Protein AF-A0A973JUW8-F1 (afdb_monomer_lite)

Secondary structure (DSSP, 8-state):
--SBS-SSS-S-BSSSS--S--SSS-----S-BHIIIIIHHHHHHHHSTT--EEEEEEPPPHHHHHT--TTSEEEETTEEEEEEEEE---TT--SPEEEEEEE--S-------------------SS----PPPTTSS-SS----S--------------

Foldseek 3Di:
DAQFPDPAAGPEGADLAWDPDDPDDHPDDDRHYPCNPPPVQVCCLCPPPPKDKDKDWAFDAPVCVVPDDQVDWDDDPNWIKGWDDWPDDDNVDRGTTITMIMTGPDDPPPPDDPDDDPPCPDPPPPDDPDPDDPPPPPPPDDDPDDDDDDPPPPPPPDDD

pLDDT: mean 78.87, std 15.03, range [45.5, 95.81]

Radius of gyration: 36.61 Å; chains: 1; bounding box: 53×114×50 Å

Sequence (160 aa):
MHHFDNYQNPTFDLNWGLPIQLAYQNNVVTTDNLYRRYHERFIKEITGKDSKLVELYVKFNSNDIANLDFSKSIMWNGVLFRLNEVRDFDNNLTTSTQIEIVRIIEANNIEGEISYHNDVDGWVTNGDDGILSPDGIGQDSGVIWGGIDETLTNNELIHG

Structure (mmCIF, N/CA/C/O backbone):
data_AF-A0A973JUW8-F1
#
_entry.id   AF-A0A973JUW8-F1
#
loop_
_atom_site.group_PDB
_atom_site.id
_atom_site.type_symbol
_atom_site.label_atom_id
_atom_site.label_alt_id
_atom_site.label_comp_id
_atom_site.label_asym_id
_atom_site.label_entity_id
_atom_site.label_seq_id
_atom_site.pdbx_PDB_ins_code
_atom_site.Cartn_x
_atom_site.Cartn_y
_atom_site.Cartn_z
_atom_site.occupancy
_atom_site.B_iso_or_equiv
_atom_site.auth_seq_id
_atom_site.auth_comp_id
_atom_site.auth_asym_id
_atom_site.auth_atom_id
_atom_site.pdbx_PDB_model_num
ATOM 1 N N . MET A 1 1 ? 22.010 16.776 -14.704 1.00 61.25 1 MET A N 1
ATOM 2 C CA . MET A 1 1 ? 20.880 16.189 -13.954 1.00 61.25 1 MET A CA 1
ATOM 3 C C . MET A 1 1 ? 20.201 15.223 -14.905 1.00 61.25 1 MET A C 1
ATOM 5 O O . MET A 1 1 ? 19.830 15.650 -15.990 1.00 61.25 1 MET A O 1
ATOM 9 N N . HIS A 1 2 ? 20.173 13.940 -14.564 1.00 78.75 2 HIS A N 1
ATOM 10 C CA . HIS A 1 2 ? 19.600 12.863 -15.373 1.00 78.75 2 HIS A CA 1
ATOM 11 C C . HIS A 1 2 ? 18.419 12.262 -14.588 1.00 78.75 2 HIS A C 1
ATOM 13 O O . HIS A 1 2 ? 18.436 12.331 -13.363 1.00 78.75 2 HIS A O 1
ATOM 19 N N . HIS A 1 3 ? 17.384 11.752 -15.260 1.00 87.88 3 HIS A N 1
ATOM 20 C CA . HIS A 1 3 ? 16.183 11.214 -14.596 1.00 87.88 3 HIS A CA 1
ATOM 21 C C . HIS A 1 3 ? 16.343 9.747 -14.159 1.00 87.88 3 HIS A C 1
ATOM 23 O O . HIS A 1 3 ? 15.758 9.340 -13.159 1.00 87.88 3 HIS A O 1
ATOM 29 N N . PHE A 1 4 ? 17.162 8.973 -14.883 1.00 90.88 4 PHE A N 1
ATOM 30 C CA . PHE A 1 4 ? 17.637 7.666 -14.424 1.00 90.88 4 PHE A CA 1
ATOM 31 C C . PHE A 1 4 ? 18.673 7.790 -13.306 1.00 90.88 4 PHE A C 1
ATOM 33 O O . PHE A 1 4 ? 19.483 8.721 -13.302 1.00 90.88 4 PHE A O 1
ATOM 40 N N . ASP A 1 5 ? 18.697 6.781 -1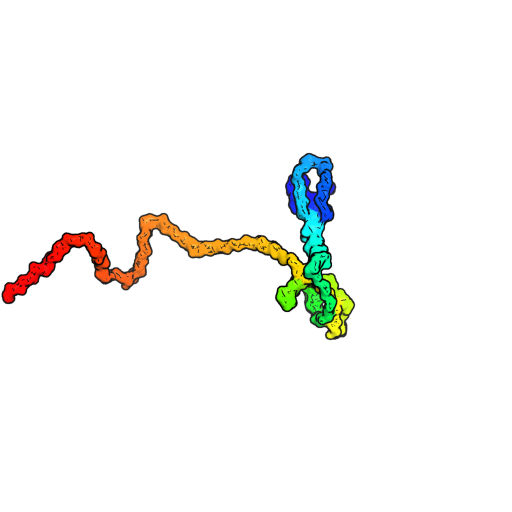2.441 1.00 90.88 5 ASP A N 1
ATOM 41 C CA . ASP A 1 5 ? 19.719 6.559 -11.414 1.00 90.88 5 ASP A CA 1
ATOM 42 C C . ASP A 1 5 ? 21.116 6.260 -11.994 1.00 90.88 5 ASP A C 1
ATOM 44 O O . ASP A 1 5 ? 22.128 6.687 -11.439 1.00 90.88 5 ASP A O 1
ATOM 48 N N . ASN A 1 6 ? 21.181 5.577 -13.140 1.00 89.06 6 ASN A N 1
ATOM 49 C CA . ASN A 1 6 ? 22.409 5.302 -13.880 1.00 89.06 6 ASN A CA 1
ATOM 50 C C . ASN A 1 6 ? 22.178 5.483 -15.387 1.00 89.06 6 ASN A C 1
ATOM 52 O O . ASN A 1 6 ? 21.248 4.922 -15.960 1.00 89.06 6 ASN A O 1
ATOM 56 N N . TYR A 1 7 ? 23.038 6.258 -16.054 1.00 84.44 7 TYR A N 1
ATOM 57 C CA . TYR A 1 7 ? 22.849 6.581 -17.470 1.00 84.44 7 TYR A CA 1
ATOM 58 C C . TYR A 1 7 ? 23.129 5.404 -18.421 1.00 84.44 7 TYR A C 1
ATOM 60 O O . TYR A 1 7 ? 22.539 5.380 -19.498 1.00 84.44 7 TYR A O 1
ATOM 68 N N . GLN A 1 8 ? 23.997 4.448 -18.058 1.00 88.06 8 GLN A N 1
ATOM 69 C CA . GLN A 1 8 ? 24.355 3.281 -18.887 1.00 88.06 8 GLN A CA 1
ATOM 70 C C . GLN A 1 8 ? 23.506 2.056 -18.560 1.00 88.06 8 GLN A C 1
ATOM 72 O O . GLN A 1 8 ? 23.093 1.342 -19.469 1.00 88.06 8 GLN A O 1
ATOM 77 N N . ASN A 1 9 ? 23.246 1.819 -17.274 1.00 90.50 9 ASN A N 1
ATOM 78 C CA . ASN A 1 9 ? 22.497 0.659 -16.805 1.00 90.50 9 ASN A CA 1
ATOM 79 C C . ASN A 1 9 ? 21.442 1.077 -15.768 1.00 90.50 9 ASN A C 1
ATOM 81 O O . ASN A 1 9 ? 21.667 0.893 -14.570 1.00 90.50 9 ASN A O 1
ATOM 85 N N . PRO A 1 10 ? 20.343 1.712 -16.208 1.00 90.62 10 PRO A N 1
ATOM 86 C CA . PRO A 1 10 ? 19.339 2.256 -15.303 1.00 90.62 10 PRO A CA 1
ATOM 87 C C . PRO A 1 10 ? 18.609 1.142 -14.548 1.00 90.62 10 PRO A C 1
ATOM 89 O O . PRO A 1 10 ? 18.162 0.172 -15.158 1.00 90.62 10 PRO A O 1
ATOM 92 N N . THR A 1 11 ? 18.434 1.304 -13.235 1.00 93.56 11 THR A N 1
ATOM 93 C CA . THR A 1 11 ? 17.575 0.428 -12.416 1.00 93.56 11 THR A CA 1
ATOM 94 C C . THR A 1 11 ? 16.291 1.127 -11.987 1.00 93.56 11 THR A C 1
ATOM 96 O O . THR A 1 11 ? 15.289 0.465 -11.723 1.00 93.56 11 THR A O 1
ATOM 99 N N . PHE A 1 12 ? 16.275 2.462 -11.992 1.00 93.19 12 PHE A N 1
ATOM 100 C CA . PHE A 1 12 ? 15.110 3.270 -11.654 1.00 93.19 12 PHE A CA 1
ATOM 101 C C . PHE A 1 12 ? 15.004 4.523 -12.529 1.00 93.19 12 PHE A C 1
ATOM 103 O O . PHE A 1 12 ? 16.003 5.184 -12.816 1.00 93.19 12 PHE A O 1
ATOM 110 N N . ASP A 1 13 ? 13.774 4.866 -12.910 1.00 92.50 13 ASP A N 1
ATOM 111 C CA . ASP A 1 13 ? 13.431 6.103 -13.609 1.00 92.50 13 ASP A CA 1
ATOM 112 C C . ASP A 1 13 ? 12.481 6.988 -12.784 1.00 92.50 13 ASP A C 1
ATOM 114 O O . ASP A 1 13 ? 11.432 6.542 -12.319 1.00 92.50 13 ASP A O 1
ATOM 118 N N . LEU A 1 14 ? 12.805 8.277 -12.662 1.00 92.38 14 LEU A N 1
ATOM 119 C CA . LEU A 1 14 ? 11.917 9.269 -12.059 1.00 92.38 14 LEU A CA 1
ATOM 120 C C . LEU A 1 14 ? 10.732 9.676 -12.962 1.00 92.38 14 LEU A C 1
ATOM 122 O O . LEU A 1 14 ? 9.829 10.374 -12.512 1.00 92.38 14 LEU A O 1
ATOM 126 N N . ASN A 1 15 ? 10.693 9.285 -14.233 1.00 91.62 15 ASN A N 1
ATOM 127 C CA . ASN A 1 15 ? 9.556 9.590 -15.100 1.00 91.62 15 ASN A CA 1
ATOM 128 C C . ASN A 1 15 ? 8.329 8.721 -14.781 1.00 91.62 15 ASN A C 1
ATOM 130 O O . ASN A 1 15 ? 8.413 7.654 -14.180 1.00 91.62 15 ASN A O 1
ATOM 134 N N . TRP A 1 16 ? 7.155 9.169 -15.231 1.00 93.44 16 TRP A N 1
ATOM 135 C CA . TRP A 1 16 ? 5.895 8.425 -15.083 1.00 93.44 16 TRP A CA 1
ATOM 136 C C . TRP A 1 16 ? 5.705 7.310 -16.119 1.00 93.44 16 TRP A C 1
ATOM 138 O O . TRP A 1 16 ? 4.851 6.443 -15.965 1.00 93.44 16 TRP A O 1
ATOM 148 N N . GLY A 1 17 ? 6.479 7.341 -17.197 1.00 89.88 17 GLY A N 1
ATOM 149 C CA . GLY A 1 17 ? 6.368 6.418 -18.315 1.00 89.88 17 GLY A CA 1
ATOM 150 C C . GLY A 1 17 ? 7.725 6.181 -18.952 1.00 89.88 17 GLY A C 1
ATOM 151 O O . GLY A 1 17 ? 8.720 6.792 -18.567 1.00 89.88 17 GLY A O 1
ATOM 152 N N . LEU A 1 18 ? 7.756 5.281 -19.930 1.00 89.50 18 LEU A N 1
ATOM 153 C CA . LEU A 1 18 ? 8.973 5.009 -20.684 1.00 89.50 18 LEU A CA 1
ATOM 154 C C . LEU A 1 18 ? 9.324 6.193 -21.601 1.00 89.50 18 LEU A C 1
ATOM 156 O O . LEU A 1 18 ? 8.424 6.764 -22.227 1.00 89.50 18 LEU A O 1
ATOM 160 N N . PRO A 1 19 ? 10.613 6.551 -21.727 1.00 85.38 19 PRO A N 1
ATOM 161 C CA . PRO A 1 19 ? 11.038 7.573 -22.669 1.00 85.38 19 PRO A CA 1
ATOM 162 C C . PRO A 1 19 ? 10.862 7.090 -24.114 1.00 85.38 19 PRO A C 1
ATOM 164 O O . PRO A 1 19 ? 11.158 5.945 -24.447 1.00 85.38 19 PRO A O 1
ATOM 167 N N . ILE A 1 20 ? 10.412 7.993 -24.989 1.00 85.81 20 ILE A N 1
ATOM 168 C CA . ILE A 1 20 ? 10.239 7.714 -26.426 1.00 85.81 20 ILE A CA 1
ATOM 169 C C . ILE A 1 20 ? 11.593 7.752 -27.155 1.00 85.81 20 ILE A C 1
ATOM 171 O O . ILE A 1 20 ? 11.815 7.003 -28.103 1.00 85.81 20 ILE A O 1
ATOM 175 N N . GLN A 1 21 ? 12.505 8.624 -26.715 1.00 84.19 21 GLN A N 1
ATOM 176 C CA . GLN A 1 21 ? 13.841 8.784 -27.284 1.00 84.19 21 GLN A CA 1
ATOM 177 C C . GLN A 1 21 ? 14.840 9.181 -26.193 1.00 84.19 21 GLN A C 1
ATOM 179 O O . GLN A 1 21 ? 14.506 9.946 -25.288 1.00 84.19 21 GLN A O 1
ATOM 184 N N . LEU A 1 22 ? 16.080 8.701 -26.315 1.00 83.12 22 LEU A N 1
ATOM 185 C CA . LEU A 1 22 ? 17.212 9.117 -25.488 1.00 83.12 22 LEU A CA 1
ATOM 186 C C . LEU A 1 22 ? 18.088 10.119 -26.249 1.00 83.12 22 LEU A C 1
ATOM 188 O O . LEU A 1 22 ? 18.360 9.950 -27.436 1.00 83.12 22 LEU A O 1
ATOM 192 N N . ALA A 1 23 ? 18.556 11.157 -25.555 1.00 84.12 23 ALA A N 1
ATOM 193 C CA . ALA A 1 23 ? 19.425 12.192 -26.125 1.00 84.12 23 ALA A CA 1
ATOM 194 C C . ALA A 1 23 ? 20.913 11.780 -26.204 1.00 84.12 23 ALA A C 1
ATOM 196 O O . ALA A 1 23 ? 21.765 12.595 -26.552 1.00 84.12 23 ALA A O 1
ATOM 197 N N . TYR A 1 24 ? 21.241 10.537 -25.849 1.00 83.06 24 TYR A N 1
ATOM 198 C CA . TYR A 1 24 ? 22.602 10.010 -25.776 1.00 83.06 24 TYR A CA 1
ATOM 199 C C . TYR A 1 24 ? 22.645 8.550 -26.243 1.00 83.06 24 TYR A C 1
ATOM 201 O O . TYR A 1 24 ? 21.614 7.885 -26.334 1.00 83.06 24 TYR A O 1
ATOM 209 N N . GLN A 1 25 ? 23.844 8.051 -26.558 1.00 79.75 25 GLN A N 1
ATOM 210 C CA . GLN A 1 25 ? 24.041 6.681 -27.039 1.00 79.75 25 GLN A CA 1
ATOM 211 C C . GLN A 1 25 ? 23.900 5.673 -25.892 1.00 79.75 25 GLN A C 1
ATOM 213 O O . GLN A 1 25 ? 24.871 5.336 -25.218 1.00 79.75 25 GLN A O 1
ATOM 218 N N . ASN A 1 26 ? 22.679 5.194 -25.676 1.00 77.75 26 ASN A N 1
ATOM 219 C CA . ASN A 1 26 ? 22.381 4.008 -24.885 1.00 77.75 26 ASN A CA 1
ATOM 220 C C . ASN A 1 26 ? 21.137 3.321 -25.464 1.00 77.75 26 ASN A C 1
ATOM 222 O O . ASN A 1 26 ? 20.229 3.989 -25.952 1.00 77.75 26 ASN A O 1
ATOM 226 N N . ASN A 1 27 ? 21.105 1.992 -25.401 1.00 79.44 27 ASN A N 1
ATOM 227 C CA . ASN A 1 27 ? 19.994 1.166 -25.872 1.00 79.44 27 ASN A CA 1
ATOM 228 C C . ASN A 1 27 ? 19.234 0.493 -24.715 1.00 79.44 27 ASN A C 1
ATOM 230 O O . ASN A 1 27 ? 18.311 -0.278 -24.964 1.00 79.44 27 ASN A O 1
ATOM 234 N N . VAL A 1 28 ? 19.628 0.749 -23.463 1.00 84.62 28 VAL A N 1
ATOM 235 C CA . VAL A 1 28 ? 19.031 0.149 -22.266 1.00 84.62 28 VAL A CA 1
ATOM 236 C C . VAL A 1 28 ? 18.220 1.196 -21.506 1.00 84.62 28 VAL A C 1
ATOM 238 O O . VAL A 1 28 ? 18.732 2.257 -21.151 1.00 84.62 28 VAL A O 1
ATOM 241 N N . VAL A 1 29 ? 16.954 0.875 -21.239 1.00 87.25 29 VAL A N 1
ATOM 242 C CA . VAL A 1 29 ? 16.037 1.654 -20.394 1.00 87.25 29 VAL A CA 1
ATOM 243 C C . VAL A 1 29 ? 15.377 0.728 -19.380 1.00 87.25 29 VAL A C 1
ATOM 245 O O . VAL A 1 29 ? 15.139 -0.444 -19.672 1.00 87.25 29 VAL A O 1
ATOM 248 N N . THR A 1 30 ? 15.065 1.247 -18.195 1.00 89.75 30 THR A N 1
ATOM 249 C CA . THR A 1 30 ? 14.312 0.499 -17.183 1.00 89.75 30 THR A CA 1
ATOM 250 C C . THR A 1 30 ? 12.813 0.699 -17.373 1.00 89.75 30 THR A C 1
ATOM 252 O O . THR A 1 30 ? 12.352 1.796 -17.685 1.00 89.75 30 THR A O 1
ATOM 255 N N . THR A 1 31 ? 12.032 -0.361 -17.164 1.00 91.75 31 THR A N 1
ATOM 256 C CA . THR A 1 31 ? 10.571 -0.263 -17.030 1.00 91.75 31 THR A CA 1
ATOM 257 C C . THR A 1 31 ? 10.138 0.120 -15.622 1.00 91.75 31 THR A C 1
ATOM 259 O O . THR A 1 31 ? 8.962 0.409 -15.411 1.00 91.75 31 THR A O 1
ATOM 262 N N . ASP A 1 32 ? 11.059 0.067 -14.662 1.00 94.19 32 ASP A N 1
ATOM 263 C CA . ASP A 1 32 ? 10.800 0.408 -13.274 1.00 94.19 32 ASP A CA 1
ATOM 264 C C . ASP A 1 32 ? 10.917 1.921 -13.075 1.00 94.19 32 ASP A C 1
ATOM 266 O O . ASP A 1 32 ? 12.003 2.494 -12.970 1.00 94.19 32 ASP A O 1
ATOM 270 N N . ASN A 1 33 ? 9.760 2.567 -13.109 1.00 93.19 33 ASN A N 1
ATOM 271 C CA . ASN A 1 33 ? 9.606 4.010 -13.090 1.00 93.19 33 ASN A CA 1
ATOM 272 C C . ASN A 1 33 ? 8.668 4.436 -11.946 1.00 93.19 33 ASN A C 1
ATOM 274 O O . ASN A 1 33 ? 8.144 3.579 -11.227 1.00 93.19 33 ASN A O 1
ATOM 278 N N . LEU A 1 34 ? 8.419 5.739 -11.763 1.00 93.81 34 LEU A N 1
ATOM 279 C CA . LEU A 1 34 ? 7.547 6.213 -10.675 1.00 93.81 34 LEU A CA 1
ATOM 280 C C . LEU A 1 34 ? 6.161 5.558 -10.693 1.00 93.81 34 LEU A C 1
ATOM 282 O O . LEU A 1 34 ? 5.648 5.185 -9.636 1.00 93.81 34 LEU A O 1
ATOM 286 N N . TYR A 1 35 ? 5.561 5.405 -11.878 1.00 93.94 35 TYR A N 1
ATOM 287 C CA . TYR A 1 35 ? 4.257 4.764 -12.003 1.00 93.94 35 TYR A CA 1
ATOM 288 C C . TYR A 1 35 ? 4.326 3.311 -11.555 1.00 93.94 35 TYR A C 1
ATOM 290 O O . TYR A 1 35 ? 3.625 2.932 -10.622 1.00 93.94 35 TYR A O 1
ATOM 298 N N . ARG A 1 36 ? 5.199 2.516 -12.176 1.00 91.31 36 ARG A N 1
ATOM 299 C CA . ARG A 1 36 ? 5.304 1.077 -11.928 1.00 91.31 36 ARG A CA 1
ATOM 300 C C . ARG A 1 36 ? 5.644 0.769 -10.468 1.00 91.31 36 ARG A C 1
ATOM 302 O O . ARG A 1 36 ? 5.030 -0.108 -9.869 1.00 91.31 36 ARG A O 1
ATOM 309 N N . ARG A 1 37 ? 6.577 1.520 -9.875 1.00 91.12 37 ARG A N 1
ATOM 310 C CA . ARG A 1 37 ? 7.071 1.258 -8.517 1.00 91.12 37 ARG A CA 1
ATOM 311 C C . ARG A 1 37 ? 6.087 1.658 -7.422 1.00 91.12 37 ARG A C 1
ATOM 313 O O . ARG A 1 37 ? 5.954 0.935 -6.438 1.00 91.12 37 ARG A O 1
ATOM 320 N N . TYR A 1 38 ? 5.420 2.805 -7.566 1.00 90.81 38 TYR A N 1
ATOM 321 C CA . TYR A 1 38 ? 4.676 3.414 -6.456 1.00 90.81 38 TYR A CA 1
ATOM 322 C C . TYR A 1 38 ? 3.176 3.583 -6.708 1.00 90.81 38 TYR A C 1
ATOM 324 O O . TYR A 1 38 ? 2.404 3.573 -5.751 1.00 90.81 38 TYR A O 1
ATOM 332 N N . HIS A 1 39 ? 2.735 3.724 -7.960 1.00 90.62 39 HIS A N 1
ATOM 333 C CA . HIS A 1 39 ? 1.351 4.113 -8.264 1.00 90.62 39 HIS A CA 1
ATOM 334 C C . HIS A 1 39 ? 0.531 3.037 -8.976 1.00 90.62 39 HIS A C 1
ATOM 336 O O . HIS A 1 39 ? -0.689 3.018 -8.820 1.00 90.62 39 HIS A O 1
ATOM 342 N N . GLU A 1 40 ? 1.163 2.138 -9.731 1.00 90.81 40 GLU A N 1
ATOM 343 C CA . GLU A 1 40 ? 0.489 1.130 -10.551 1.00 90.81 40 GLU A CA 1
ATOM 344 C C . GLU A 1 40 ? -0.466 0.298 -9.702 1.00 90.81 40 GLU A C 1
ATOM 346 O O . GLU A 1 40 ? -1.649 0.194 -10.023 1.00 90.81 40 GLU A O 1
ATOM 351 N N . ARG A 1 41 ? 0.031 -0.233 -8.581 1.00 87.44 41 ARG A N 1
ATOM 352 C CA . ARG A 1 41 ? -0.773 -1.060 -7.686 1.00 87.44 41 ARG A CA 1
ATOM 353 C C . ARG A 1 41 ? -1.989 -0.312 -7.163 1.00 87.44 41 ARG A C 1
ATOM 355 O O . ARG A 1 41 ? -3.098 -0.810 -7.294 1.00 87.44 41 ARG A O 1
ATOM 362 N N . PHE A 1 42 ? -1.785 0.875 -6.598 1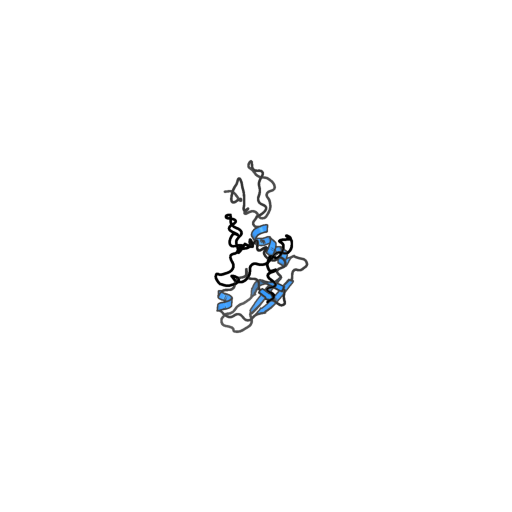.00 88.25 42 PHE A N 1
ATOM 363 C CA . PHE A 1 42 ? -2.877 1.666 -6.038 1.00 88.25 42 PHE A CA 1
ATOM 364 C C . PHE A 1 42 ? -3.937 1.992 -7.097 1.00 88.25 42 PHE A C 1
ATOM 366 O O . PHE A 1 42 ? -5.127 1.805 -6.862 1.00 88.25 42 PHE A O 1
ATOM 373 N N . ILE A 1 43 ? -3.514 2.397 -8.299 1.00 90.19 43 ILE A N 1
ATOM 374 C CA . ILE A 1 43 ? -4.429 2.703 -9.405 1.00 90.19 43 ILE A CA 1
ATOM 375 C C . ILE A 1 43 ? -5.206 1.459 -9.836 1.00 90.19 43 ILE A C 1
ATOM 377 O O . ILE A 1 43 ? -6.418 1.534 -10.034 1.00 90.19 43 ILE A O 1
ATOM 381 N N . LYS A 1 44 ? -4.552 0.303 -9.958 1.00 88.38 44 LYS A N 1
ATOM 382 C CA . LYS A 1 44 ? -5.239 -0.952 -10.279 1.00 88.38 44 LYS A CA 1
ATOM 383 C C . LYS A 1 44 ? -6.210 -1.369 -9.170 1.00 88.38 44 LYS A C 1
ATOM 385 O O . LYS A 1 44 ? -7.309 -1.817 -9.475 1.00 88.38 44 LYS A O 1
ATOM 390 N N . GLU A 1 45 ? -5.847 -1.184 -7.903 1.00 88.69 45 GLU A N 1
ATOM 391 C CA . GLU A 1 45 ? -6.702 -1.486 -6.748 1.00 88.69 45 GLU A CA 1
ATOM 392 C C . GLU A 1 45 ? -7.988 -0.649 -6.725 1.00 88.69 45 GLU A C 1
ATOM 394 O O . GLU A 1 45 ? -9.017 -1.173 -6.313 1.00 88.69 45 GLU A O 1
ATOM 399 N N . ILE A 1 46 ? -7.972 0.601 -7.208 1.00 89.12 46 ILE A N 1
ATOM 400 C CA . ILE A 1 46 ? -9.180 1.446 -7.301 1.00 89.12 46 ILE A CA 1
ATOM 401 C C . ILE A 1 46 ? -9.947 1.268 -8.625 1.00 89.12 46 ILE A C 1
ATOM 403 O O . ILE A 1 46 ? -11.177 1.286 -8.628 1.00 89.12 46 ILE A O 1
ATOM 407 N N . THR A 1 47 ? -9.252 1.065 -9.752 1.00 90.44 47 THR A N 1
ATOM 408 C CA . THR A 1 47 ? -9.860 1.023 -11.104 1.00 90.44 47 THR A CA 1
ATOM 409 C C . THR A 1 47 ? -10.159 -0.379 -11.634 1.00 90.44 47 THR A C 1
ATOM 411 O O . THR A 1 47 ? -10.858 -0.518 -12.638 1.00 90.44 47 THR A O 1
ATOM 414 N N . GLY A 1 48 ? -9.622 -1.421 -11.001 1.00 86.62 48 GLY A N 1
ATOM 415 C CA . GLY A 1 48 ? -9.785 -2.801 -11.441 1.00 86.62 48 GLY A CA 1
ATOM 416 C C . GLY A 1 48 ? -11.249 -3.240 -11.434 1.00 86.62 48 GLY A C 1
ATOM 417 O O . GLY A 1 48 ? -12.044 -2.785 -10.625 1.00 86.62 48 GLY A O 1
ATOM 418 N N . LYS A 1 49 ? -11.620 -4.181 -12.308 1.00 87.06 49 LYS A N 1
ATOM 419 C CA . LYS A 1 49 ? -12.999 -4.705 -12.371 1.00 87.06 49 LYS A CA 1
ATOM 420 C C . LYS A 1 49 ? -13.476 -5.290 -11.034 1.00 87.06 49 LYS A C 1
ATOM 422 O O . LYS A 1 49 ? -14.653 -5.194 -10.704 1.00 87.06 49 LYS A O 1
ATOM 427 N N . ASP A 1 50 ? -12.549 -5.887 -10.290 1.00 85.00 50 ASP A N 1
ATOM 428 C CA . ASP A 1 50 ? -12.800 -6.498 -8.986 1.00 85.00 50 ASP A CA 1
ATOM 429 C C . ASP A 1 50 ? -12.433 -5.568 -7.814 1.00 85.00 50 ASP A C 1
ATOM 431 O O . ASP A 1 50 ? -12.343 -6.032 -6.667 1.00 85.00 50 ASP A O 1
ATOM 435 N N . SER A 1 51 ? -12.207 -4.273 -8.090 1.00 88.19 51 SER A N 1
ATOM 436 C CA . SER A 1 51 ? -11.964 -3.268 -7.059 1.00 88.19 51 SER A CA 1
ATOM 437 C C . SER A 1 51 ? -13.191 -3.106 -6.171 1.00 88.19 51 SER A C 1
ATOM 439 O O . SER A 1 51 ? -14.343 -3.229 -6.595 1.00 88.19 51 SER A O 1
ATOM 441 N N . LYS A 1 52 ? -12.941 -2.854 -4.887 1.00 91.38 52 LYS A N 1
ATOM 442 C CA . LYS A 1 52 ? -13.998 -2.541 -3.931 1.00 91.38 52 LYS A CA 1
ATOM 443 C C . LYS A 1 52 ? -13.505 -1.486 -2.963 1.00 91.38 52 LYS A C 1
ATOM 445 O O . LYS A 1 52 ? -12.492 -1.692 -2.298 1.00 91.38 52 LYS A O 1
ATOM 450 N N . LEU A 1 53 ? -14.261 -0.403 -2.879 1.00 93.50 53 LEU A N 1
ATOM 451 C CA . LEU A 1 53 ? -14.101 0.662 -1.903 1.00 93.50 53 LEU A CA 1
ATOM 452 C C . LEU A 1 53 ? -15.195 0.494 -0.849 1.00 93.50 53 LEU A C 1
ATOM 454 O O . LEU A 1 53 ? -16.360 0.263 -1.187 1.00 93.50 53 LEU A O 1
ATOM 458 N N . VAL A 1 54 ? -14.809 0.513 0.421 1.00 93.81 54 VAL A N 1
ATOM 459 C CA . VAL A 1 54 ? -15.725 0.317 1.546 1.00 93.81 54 VAL A CA 1
ATOM 460 C C . VAL A 1 54 ? -15.525 1.446 2.541 1.00 93.81 54 VAL A C 1
ATOM 462 O O . VAL A 1 54 ? -14.437 1.609 3.086 1.00 93.81 54 VAL A O 1
ATOM 465 N N . GLU A 1 55 ? -16.599 2.180 2.807 1.00 95.81 55 GLU A N 1
ATOM 466 C CA . GLU A 1 55 ? -16.667 3.122 3.919 1.00 95.81 55 GLU A CA 1
ATOM 467 C C . GLU A 1 55 ? -17.265 2.419 5.139 1.00 95.81 55 GLU A C 1
ATOM 469 O O . GLU A 1 55 ? -18.300 1.751 5.043 1.00 95.81 55 GLU A O 1
ATOM 474 N N . LEU A 1 56 ? -16.617 2.549 6.295 1.00 93.44 56 LEU A N 1
ATOM 475 C CA . LEU A 1 56 ? -17.107 1.974 7.545 1.00 93.44 56 LEU A CA 1
ATOM 476 C C . LEU A 1 56 ? -16.613 2.763 8.757 1.00 93.44 56 LEU A C 1
ATOM 478 O O . LEU A 1 56 ? -15.677 3.551 8.6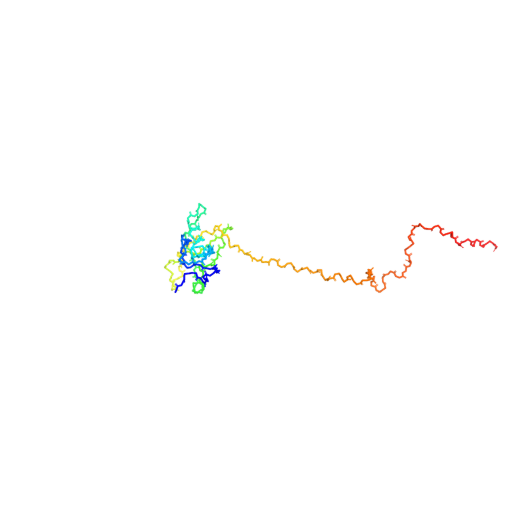68 1.00 93.44 56 LEU A O 1
ATOM 482 N N . TYR A 1 57 ? -17.246 2.543 9.904 1.00 94.50 57 TYR A N 1
ATOM 483 C CA . TYR A 1 57 ? -16.879 3.195 11.157 1.00 94.50 57 TYR A CA 1
ATOM 484 C C . TYR A 1 57 ? -16.066 2.243 12.037 1.00 94.50 57 TYR A C 1
ATOM 486 O O . TYR A 1 57 ? -16.520 1.141 12.347 1.00 94.50 57 TYR A O 1
ATOM 494 N N . VAL A 1 58 ? -14.876 2.675 12.459 1.00 91.44 58 VAL A N 1
ATOM 495 C CA . VAL A 1 58 ? -13.975 1.923 13.347 1.00 91.44 58 VAL A CA 1
ATOM 496 C C . VAL A 1 58 ? -13.708 2.727 14.605 1.00 91.44 58 VAL A C 1
ATOM 498 O O . VAL A 1 58 ? -13.615 3.950 14.577 1.00 91.44 58 VAL A O 1
ATOM 501 N N . LYS A 1 59 ? -13.578 2.039 15.737 1.00 90.75 59 LYS A N 1
ATOM 502 C CA . LYS A 1 59 ? -13.114 2.659 16.973 1.00 90.75 59 LYS A CA 1
ATOM 503 C C . LYS A 1 59 ? -11.591 2.573 17.036 1.00 90.75 59 LYS A C 1
ATOM 505 O O . LYS A 1 59 ? -11.059 1.468 17.096 1.00 90.75 59 LYS A O 1
ATOM 510 N N . PHE A 1 60 ? -10.918 3.719 17.050 1.00 87.56 60 PHE A N 1
ATOM 511 C CA . PHE A 1 60 ? -9.478 3.799 17.277 1.00 87.56 60 PHE A CA 1
ATOM 512 C C . PHE A 1 60 ? -9.167 4.253 18.697 1.00 87.56 60 PHE A C 1
ATOM 514 O O . PHE A 1 60 ? -9.882 5.081 19.263 1.00 87.56 60 PHE A O 1
ATOM 521 N N . ASN A 1 61 ? -8.058 3.764 19.242 1.00 86.75 61 ASN A N 1
ATOM 522 C CA . ASN A 1 61 ? -7.432 4.359 20.413 1.00 86.75 61 ASN A CA 1
ATOM 523 C C . ASN A 1 61 ? -6.323 5.328 19.968 1.00 86.75 61 ASN A C 1
ATOM 525 O O . ASN A 1 61 ? -5.799 5.224 18.857 1.00 86.75 61 ASN A O 1
ATOM 529 N N . SER A 1 62 ? -5.889 6.232 20.851 1.00 87.00 62 SER A N 1
ATOM 530 C CA . SER A 1 62 ? -4.834 7.213 20.539 1.00 87.00 62 SER A CA 1
ATOM 531 C C . SER A 1 62 ? -3.538 6.558 20.047 1.00 87.00 62 SER A C 1
ATOM 533 O O . SER A 1 62 ? -2.874 7.078 19.155 1.00 87.00 62 SER A O 1
ATOM 535 N N . ASN A 1 63 ? -3.187 5.397 20.610 1.00 91.12 63 ASN A N 1
ATOM 536 C CA . ASN A 1 63 ? -2.000 4.644 20.211 1.00 91.12 63 ASN A CA 1
ATOM 537 C C . ASN A 1 63 ? -2.143 4.001 18.820 1.00 91.12 63 ASN A C 1
ATOM 539 O O . ASN A 1 63 ? -1.153 3.878 18.103 1.00 91.12 63 ASN A O 1
ATOM 543 N N . ASP A 1 64 ? -3.358 3.610 18.427 1.00 89.12 64 ASP A N 1
ATOM 544 C CA . ASP A 1 64 ? -3.605 2.986 17.123 1.00 89.12 64 ASP A CA 1
ATOM 545 C C . ASP A 1 64 ? -3.424 4.014 16.002 1.00 89.12 64 ASP A C 1
ATOM 547 O O . ASP A 1 64 ? -2.765 3.729 15.006 1.00 89.12 64 ASP A O 1
ATOM 551 N N . ILE A 1 65 ? -3.933 5.237 16.202 1.00 90.06 65 ILE A N 1
ATOM 552 C CA . ILE A 1 65 ? -3.730 6.353 15.268 1.00 90.06 65 ILE A CA 1
ATOM 553 C C . ILE A 1 65 ? -2.276 6.822 15.237 1.00 90.06 65 ILE A C 1
ATOM 555 O O . ILE A 1 65 ? -1.748 7.089 14.161 1.00 90.06 65 ILE A O 1
ATOM 559 N N . ALA A 1 66 ? -1.604 6.892 16.389 1.00 91.00 66 ALA A N 1
ATOM 560 C CA . ALA A 1 66 ? -0.200 7.302 16.440 1.00 91.00 66 ALA A CA 1
ATOM 561 C C . ALA A 1 66 ? 0.727 6.355 15.655 1.00 91.00 66 ALA A C 1
ATOM 563 O O . ALA A 1 66 ? 1.740 6.797 15.121 1.00 91.00 66 ALA A O 1
ATOM 564 N N . ASN A 1 67 ? 0.370 5.070 15.568 1.00 92.94 67 ASN A N 1
ATOM 565 C CA . ASN A 1 67 ? 1.121 4.049 14.833 1.00 92.94 67 ASN A CA 1
ATOM 566 C C . ASN A 1 67 ? 0.441 3.638 13.515 1.00 92.94 67 ASN A C 1
ATOM 568 O O . ASN A 1 67 ? 0.724 2.557 12.984 1.00 92.94 67 ASN A O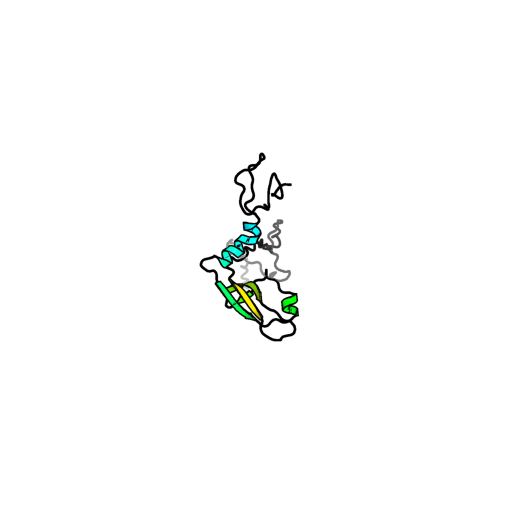 1
ATOM 572 N N . LEU A 1 68 ? -0.478 4.466 13.009 1.00 91.50 68 LEU A N 1
ATOM 573 C CA . LEU A 1 68 ? -1.241 4.166 11.808 1.00 91.50 68 LEU A CA 1
ATOM 574 C C . LEU A 1 68 ? -0.320 4.131 10.590 1.00 91.50 68 LEU A C 1
ATOM 576 O O . LEU A 1 68 ? 0.406 5.081 10.305 1.00 91.50 68 LEU A O 1
ATOM 580 N N . ASP A 1 69 ? -0.385 3.031 9.850 1.00 91.50 69 ASP A N 1
ATOM 581 C CA . ASP A 1 69 ? 0.429 2.809 8.665 1.00 91.50 69 ASP A CA 1
ATOM 582 C C . ASP A 1 69 ? -0.471 2.368 7.513 1.00 91.50 69 ASP A C 1
ATOM 584 O O . ASP A 1 69 ? -1.030 1.270 7.518 1.00 91.50 69 ASP A O 1
ATOM 588 N N . PHE A 1 70 ? -0.597 3.246 6.520 1.00 90.75 70 PHE A N 1
ATOM 589 C CA . PHE A 1 70 ? -1.425 3.034 5.337 1.00 90.75 70 PHE A CA 1
ATOM 590 C C . PHE A 1 70 ? -0.848 1.956 4.415 1.00 90.75 70 PHE A C 1
ATOM 592 O O . PHE A 1 70 ? -1.565 1.444 3.564 1.00 90.75 70 PHE A O 1
ATOM 599 N N . SER A 1 71 ? 0.425 1.575 4.567 1.00 86.31 71 SER A N 1
ATOM 600 C CA . SER A 1 71 ? 1.022 0.496 3.776 1.00 86.31 71 SER A CA 1
ATOM 601 C C . SER A 1 71 ? 0.585 -0.896 4.247 1.00 86.31 71 SER A C 1
ATOM 603 O O . SER A 1 71 ? 0.593 -1.846 3.456 1.00 86.31 71 SER A O 1
ATOM 605 N N . LYS A 1 72 ? 0.161 -1.026 5.513 1.00 88.81 72 LYS A N 1
ATOM 606 C CA . LYS A 1 72 ? -0.238 -2.308 6.100 1.00 88.81 72 LYS A CA 1
ATOM 607 C C . LYS A 1 72 ? -1.585 -2.769 5.556 1.00 88.81 72 LYS A C 1
ATOM 609 O O . LYS A 1 72 ? -2.550 -2.013 5.467 1.00 88.81 72 LYS A O 1
ATOM 614 N N . SER A 1 73 ? -1.653 -4.054 5.222 1.00 90.31 73 SER A N 1
ATOM 615 C CA . SER A 1 73 ? -2.886 -4.701 4.789 1.00 90.31 73 SER A CA 1
ATOM 616 C C . SER A 1 73 ? -3.673 -5.261 5.971 1.00 90.31 73 SER A C 1
ATOM 618 O O . SER A 1 73 ? -3.100 -5.869 6.874 1.00 90.31 73 SER A O 1
ATOM 620 N N . ILE A 1 74 ? -4.993 -5.135 5.915 1.00 90.19 74 ILE A N 1
ATOM 621 C CA . ILE A 1 74 ? -5.945 -5.645 6.897 1.00 90.19 74 ILE A CA 1
ATOM 622 C C . ILE A 1 74 ? -6.698 -6.811 6.257 1.00 90.19 74 ILE A C 1
ATOM 624 O O . ILE A 1 74 ? -7.292 -6.664 5.190 1.00 90.19 74 ILE A O 1
ATOM 628 N N . MET A 1 75 ? -6.680 -7.976 6.902 1.00 91.31 75 MET A N 1
ATOM 629 C CA . MET A 1 75 ? -7.468 -9.130 6.469 1.00 91.31 75 MET A CA 1
ATOM 630 C C . MET A 1 75 ? -8.861 -9.063 7.091 1.00 91.31 75 MET A C 1
ATOM 632 O O . MET A 1 75 ? -8.996 -9.049 8.313 1.00 91.31 75 MET A O 1
ATOM 636 N N . TRP A 1 76 ? -9.899 -9.083 6.259 1.00 87.25 76 TRP A N 1
ATOM 637 C CA . TRP A 1 76 ? -11.285 -9.125 6.710 1.00 87.25 76 TRP A CA 1
ATOM 638 C C . TRP A 1 76 ? -12.096 -10.105 5.859 1.00 87.25 76 TRP A C 1
ATOM 640 O O . TRP A 1 76 ? -12.193 -9.957 4.643 1.00 87.25 76 TRP A O 1
ATOM 650 N N . ASN A 1 77 ? -12.662 -11.135 6.499 1.00 87.56 77 ASN A N 1
ATOM 651 C CA . ASN A 1 77 ? -13.462 -12.188 5.855 1.00 87.56 77 ASN A CA 1
ATOM 652 C C . ASN A 1 77 ? -12.767 -12.867 4.654 1.00 87.56 77 ASN A C 1
ATOM 654 O O . ASN A 1 77 ? -13.399 -13.146 3.637 1.00 87.56 77 ASN A O 1
ATOM 658 N N . GLY A 1 78 ? -11.458 -13.117 4.759 1.00 88.69 78 GLY A N 1
ATOM 659 C CA . GLY A 1 78 ? -10.669 -13.756 3.697 1.00 88.69 78 GLY A CA 1
ATOM 660 C C . GLY A 1 78 ? -10.299 -12.834 2.531 1.00 88.69 78 GLY A C 1
ATOM 661 O O . GLY A 1 78 ? -9.756 -13.303 1.534 1.00 88.69 78 GLY A O 1
ATOM 662 N N . VAL A 1 79 ? -10.571 -11.532 2.643 1.00 89.94 79 VAL A N 1
ATOM 663 C CA . VAL A 1 79 ? -10.186 -10.520 1.657 1.00 89.94 79 VAL A CA 1
ATOM 664 C C . VAL A 1 79 ? -9.218 -9.529 2.299 1.00 89.94 79 VAL A C 1
ATOM 666 O O . VAL A 1 79 ? -9.424 -9.081 3.427 1.00 89.94 79 VAL A O 1
ATOM 669 N N . LEU A 1 80 ? -8.156 -9.185 1.572 1.00 92.69 80 LEU A N 1
ATOM 670 C CA . LEU A 1 80 ? -7.189 -8.176 1.988 1.00 92.69 80 LEU A CA 1
ATOM 671 C C . LEU A 1 80 ? -7.647 -6.779 1.570 1.00 92.69 80 LEU A C 1
ATOM 673 O O . LEU A 1 80 ? -8.041 -6.552 0.425 1.00 92.69 80 LEU A O 1
ATOM 677 N N . PHE A 1 81 ? -7.534 -5.837 2.496 1.00 92.38 81 PHE A N 1
ATOM 678 C CA . PHE A 1 81 ? -7.829 -4.425 2.301 1.00 92.38 81 PHE A CA 1
ATOM 679 C C . PHE A 1 81 ? -6.637 -3.567 2.713 1.00 92.38 81 PHE A C 1
ATOM 681 O O . PHE A 1 81 ? -5.829 -3.972 3.546 1.00 92.38 81 PHE A O 1
ATOM 688 N N . ARG A 1 82 ? -6.540 -2.366 2.152 1.00 92.25 82 ARG A N 1
ATOM 689 C CA . ARG A 1 82 ? -5.621 -1.313 2.576 1.00 92.25 82 ARG A CA 1
ATOM 690 C C . ARG A 1 82 ? -6.424 -0.096 3.007 1.00 92.25 82 ARG A C 1
ATOM 692 O O . ARG A 1 82 ? -7.475 0.186 2.432 1.00 92.25 82 ARG A O 1
ATOM 699 N N . LEU A 1 83 ? -5.930 0.613 4.011 1.00 93.50 83 LEU A N 1
ATOM 700 C CA . LEU A 1 83 ? -6.504 1.886 4.419 1.00 93.50 83 LEU A CA 1
ATOM 701 C C . LEU A 1 83 ? -6.242 2.948 3.345 1.00 93.50 83 LEU A C 1
ATOM 703 O O . LEU A 1 83 ? -5.111 3.075 2.880 1.00 93.50 83 LEU A O 1
ATOM 707 N N . ASN A 1 84 ? -7.279 3.689 2.965 1.00 93.12 84 ASN A N 1
ATOM 708 C CA . ASN A 1 84 ? -7.180 4.803 2.023 1.00 93.12 84 ASN A CA 1
ATOM 709 C C . ASN A 1 84 ? -7.321 6.147 2.737 1.00 93.12 84 ASN A C 1
ATOM 711 O O . ASN A 1 84 ? -6.529 7.057 2.514 1.00 93.12 84 ASN A O 1
ATOM 715 N N . GLU A 1 85 ? -8.292 6.252 3.644 1.00 94.12 85 GLU A N 1
ATOM 716 C CA . GLU A 1 85 ? -8.608 7.509 4.316 1.00 94.12 85 GLU A CA 1
ATOM 717 C C . GLU A 1 85 ? -9.102 7.268 5.747 1.00 94.12 85 GLU A C 1
ATOM 719 O O . GLU A 1 85 ? -9.773 6.274 6.035 1.00 94.12 85 GLU A O 1
ATOM 724 N N . VAL A 1 86 ? -8.795 8.214 6.635 1.00 94.31 86 VAL A N 1
ATOM 725 C CA . VAL A 1 86 ? -9.390 8.339 7.970 1.00 94.31 86 VAL A CA 1
ATOM 726 C C . VAL A 1 86 ? -9.972 9.744 8.080 1.00 94.31 86 VAL A C 1
ATOM 728 O O . VAL A 1 86 ? -9.236 10.716 7.921 1.00 94.31 86 VAL A O 1
ATOM 731 N N . ARG A 1 87 ? -11.277 9.856 8.349 1.00 94.38 87 ARG A N 1
ATOM 732 C CA . ARG A 1 87 ? -11.991 11.139 8.411 1.00 94.38 87 ARG A CA 1
ATOM 733 C C . ARG A 1 87 ? -12.281 11.541 9.852 1.00 94.38 87 ARG A C 1
ATOM 735 O O . ARG A 1 87 ? -12.778 10.728 10.628 1.00 94.38 87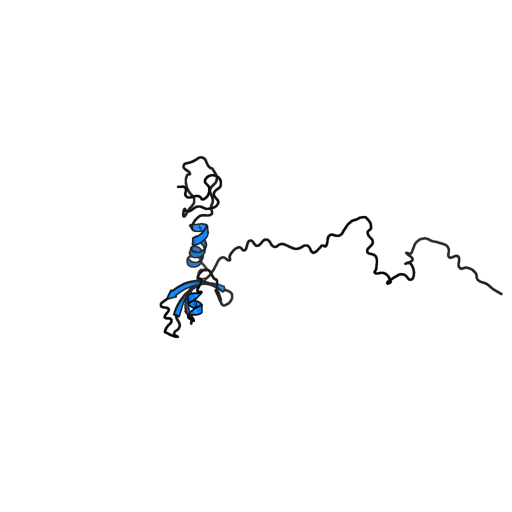 ARG A O 1
ATOM 742 N N . ASP A 1 88 ? -11.997 12.802 10.172 1.00 88.12 88 ASP A N 1
ATOM 743 C CA . ASP A 1 88 ? -12.419 13.489 11.401 1.00 88.12 88 ASP A CA 1
ATOM 744 C C . ASP A 1 88 ? -12.129 12.721 12.708 1.00 88.12 88 ASP A C 1
ATOM 746 O O . ASP A 1 88 ? -12.979 12.606 13.592 1.00 88.12 88 ASP A O 1
ATOM 750 N N . PHE A 1 89 ? -10.913 12.176 12.851 1.00 88.50 89 PHE A N 1
ATOM 751 C CA . PHE A 1 89 ? -10.492 11.570 14.116 1.00 88.50 89 PHE A CA 1
ATOM 752 C C . PHE A 1 89 ? -10.328 12.639 15.208 1.00 88.50 89 PHE A C 1
ATOM 754 O O . PHE A 1 89 ? -9.485 13.528 15.089 1.00 88.50 89 PHE A O 1
ATOM 761 N N . ASP A 1 90 ? -11.082 12.505 16.302 1.00 86.81 90 ASP A N 1
ATOM 762 C CA . ASP A 1 90 ? -10.924 13.307 17.517 1.00 86.81 90 ASP A CA 1
ATOM 763 C C . ASP A 1 90 ? -10.513 12.410 18.687 1.00 86.81 90 ASP A C 1
ATOM 765 O O . ASP A 1 90 ? -11.248 11.516 19.102 1.00 86.81 90 ASP A O 1
ATOM 769 N N . ASN A 1 91 ? -9.335 12.679 19.247 1.00 83.19 91 ASN A N 1
ATOM 770 C CA . ASN A 1 91 ? -8.768 11.922 20.361 1.00 83.19 91 ASN A CA 1
ATOM 771 C C . ASN A 1 91 ? -9.488 12.179 21.702 1.00 83.19 91 ASN A C 1
ATOM 773 O O . ASN A 1 91 ? -9.318 11.432 22.663 1.00 83.19 91 ASN A O 1
ATOM 777 N N . ASN A 1 92 ? -10.284 13.245 21.795 1.00 83.19 92 ASN A N 1
ATOM 778 C CA . ASN A 1 92 ? -11.034 13.575 23.007 1.00 83.19 92 ASN A CA 1
ATOM 779 C C . ASN A 1 92 ? -12.390 12.864 23.064 1.00 83.19 92 ASN A C 1
ATOM 781 O O . ASN A 1 92 ? -13.030 12.828 24.118 1.00 83.19 92 ASN A O 1
ATOM 785 N N . LEU A 1 93 ? -12.839 12.309 21.937 1.00 76.31 93 LEU A N 1
ATOM 786 C CA . LEU A 1 93 ? -14.118 11.634 21.810 1.00 76.31 93 LEU A CA 1
ATOM 787 C C . LEU A 1 93 ? -13.898 10.126 21.711 1.00 76.31 93 LEU A C 1
ATOM 789 O O . LEU A 1 93 ? -13.010 9.636 21.026 1.00 76.31 93 LEU A O 1
ATOM 793 N N . THR A 1 94 ? -14.745 9.355 22.390 1.00 78.31 94 THR A N 1
ATOM 794 C CA . THR A 1 94 ? -14.714 7.881 22.323 1.00 78.31 94 THR A CA 1
ATOM 795 C C . THR A 1 94 ? -15.571 7.324 21.183 1.00 78.31 94 THR A C 1
ATOM 797 O O . THR A 1 94 ? -15.868 6.124 21.146 1.00 78.31 94 THR A O 1
ATOM 800 N N . THR A 1 95 ? -15.997 8.201 20.273 1.00 86.50 95 THR A N 1
ATOM 801 C CA . THR A 1 95 ? -16.850 7.882 19.133 1.00 86.50 95 THR A CA 1
ATOM 802 C C . THR A 1 95 ? -16.079 7.124 18.064 1.00 86.50 95 THR A C 1
ATOM 804 O O . THR A 1 95 ? -14.860 7.215 17.953 1.00 86.50 95 THR A O 1
ATOM 807 N N . SER A 1 96 ? -16.806 6.357 17.259 1.00 89.69 96 SER A N 1
ATOM 808 C CA . SER A 1 96 ? -16.224 5.707 16.091 1.00 89.69 96 SER A CA 1
ATOM 809 C C . SER A 1 96 ? -15.844 6.732 15.024 1.00 89.69 96 SER A C 1
ATOM 811 O O . SER A 1 96 ? -16.595 7.672 14.769 1.00 89.69 96 SER A O 1
ATOM 813 N N . THR A 1 97 ? -14.722 6.495 14.362 1.00 93.25 97 THR A N 1
ATOM 814 C CA . THR A 1 97 ? -14.172 7.299 13.272 1.00 93.25 97 THR A CA 1
ATOM 815 C C . THR A 1 97 ? -14.527 6.659 11.940 1.00 93.25 97 THR A C 1
ATOM 817 O O . THR A 1 97 ? -14.457 5.435 11.803 1.00 93.25 97 THR A O 1
ATOM 820 N N . GLN A 1 98 ? -14.922 7.466 10.957 1.00 95.00 98 GLN A N 1
ATOM 821 C CA . GLN A 1 98 ? -15.178 6.960 9.613 1.00 95.00 98 GLN A CA 1
ATOM 822 C C . GLN A 1 98 ? -13.848 6.711 8.902 1.00 95.00 98 GLN A C 1
ATOM 824 O O . GLN A 1 98 ? -12.959 7.563 8.908 1.00 95.00 98 GLN A O 1
ATOM 829 N N . ILE A 1 99 ? -13.725 5.549 8.274 1.00 95.25 99 ILE A N 1
ATOM 830 C CA . ILE A 1 99 ? -12.591 5.210 7.423 1.00 95.25 99 ILE A CA 1
ATOM 831 C C . ILE A 1 99 ? -13.062 4.733 6.062 1.00 95.25 99 ILE A C 1
ATOM 833 O O . ILE A 1 99 ? -14.169 4.209 5.910 1.00 95.25 99 ILE A O 1
ATOM 837 N N . GLU A 1 100 ? -12.159 4.852 5.102 1.00 95.38 100 GLU A N 1
ATOM 838 C CA . GLU A 1 100 ? -12.298 4.271 3.782 1.00 95.38 100 GLU A CA 1
ATOM 839 C C . GLU A 1 100 ? -11.181 3.255 3.553 1.00 95.38 100 GLU A C 1
ATOM 841 O O . GLU A 1 100 ? -9.999 3.543 3.765 1.00 95.38 100 GLU A O 1
ATOM 846 N N . ILE A 1 101 ? -11.559 2.054 3.121 1.00 94.69 101 ILE A N 1
ATOM 847 C CA . ILE A 1 101 ? -10.628 0.981 2.782 1.00 94.69 101 ILE A CA 1
ATOM 848 C C . ILE A 1 101 ? -10.831 0.524 1.339 1.00 94.69 101 ILE A C 1
ATOM 850 O O . ILE A 1 101 ? -11.954 0.468 0.833 1.00 94.69 101 ILE A O 1
ATOM 854 N N . VAL A 1 102 ? -9.735 0.143 0.691 1.00 94.69 102 VAL A N 1
ATOM 855 C CA . VAL A 1 102 ? -9.713 -0.345 -0.690 1.00 94.69 102 VAL A CA 1
ATOM 856 C C . VAL A 1 102 ? -9.232 -1.788 -0.706 1.00 94.69 102 VAL A C 1
ATOM 858 O O . VAL A 1 102 ? -8.275 -2.153 -0.023 1.00 94.69 102 VAL A O 1
ATOM 861 N N . ARG A 1 103 ? -9.913 -2.639 -1.472 1.00 92.88 103 ARG A N 1
ATOM 862 C CA . ARG A 1 103 ? -9.531 -4.041 -1.648 1.00 92.88 103 ARG A CA 1
ATOM 863 C C . ARG A 1 103 ? -8.199 -4.157 -2.390 1.00 92.88 103 ARG A C 1
ATOM 865 O O . ARG A 1 103 ? -8.025 -3.588 -3.462 1.00 92.88 103 ARG A O 1
ATOM 872 N N . ILE A 1 104 ? -7.310 -4.992 -1.863 1.00 91.00 104 ILE A N 1
ATOM 873 C CA . ILE A 1 104 ? -6.065 -5.376 -2.527 1.00 91.00 104 ILE A CA 1
ATOM 874 C C . ILE A 1 104 ? -6.376 -6.500 -3.521 1.00 91.00 104 ILE A C 1
ATOM 876 O O . ILE A 1 104 ? -6.919 -7.540 -3.141 1.00 91.00 104 ILE A O 1
ATOM 880 N N . ILE A 1 105 ? -6.047 -6.282 -4.794 1.00 84.62 105 ILE A N 1
ATOM 881 C CA . ILE A 1 105 ? -6.297 -7.242 -5.885 1.00 84.62 105 ILE A CA 1
ATOM 882 C C . ILE A 1 105 ? -5.050 -8.033 -6.297 1.00 84.62 105 ILE A C 1
ATOM 884 O O . ILE A 1 105 ? -5.172 -9.160 -6.765 1.00 84.62 105 ILE A O 1
ATOM 888 N N . GLU A 1 106 ? -3.860 -7.472 -6.090 1.00 76.44 106 GLU A N 1
ATOM 889 C CA . GLU A 1 106 ? -2.577 -8.108 -6.389 1.00 76.44 106 GLU A CA 1
ATOM 890 C C . GLU A 1 106 ? -1.776 -8.198 -5.083 1.00 76.44 106 GLU A C 1
ATOM 892 O O . GLU A 1 106 ? -1.509 -7.184 -4.431 1.00 76.44 106 GLU A O 1
ATOM 897 N N . ALA A 1 107 ? -1.417 -9.416 -4.667 1.00 63.16 107 ALA A N 1
ATOM 898 C CA . ALA A 1 107 ? -0.520 -9.610 -3.532 1.00 63.16 107 ALA A CA 1
ATOM 899 C C . ALA A 1 107 ? 0.907 -9.176 -3.906 1.00 63.16 107 ALA A C 1
ATOM 901 O O . ALA A 1 107 ? 1.302 -9.234 -5.070 1.00 63.16 107 ALA A O 1
ATOM 902 N N . ASN A 1 108 ? 1.701 -8.759 -2.915 1.00 64.00 108 ASN A N 1
ATOM 903 C CA . ASN A 1 108 ? 3.141 -8.615 -3.114 1.00 64.00 108 ASN A CA 1
ATOM 904 C C . ASN A 1 108 ? 3.709 -9.958 -3.589 1.00 64.00 108 ASN A C 1
ATOM 906 O O . ASN A 1 108 ? 3.538 -10.959 -2.893 1.00 64.00 108 ASN A O 1
ATOM 910 N N . ASN A 1 109 ? 4.422 -9.972 -4.716 1.00 57.44 109 ASN A N 1
ATOM 911 C CA . ASN A 1 109 ? 5.327 -11.074 -5.013 1.00 57.44 109 ASN A CA 1
ATOM 912 C C . ASN A 1 109 ? 6.439 -11.016 -3.965 1.00 57.44 109 ASN A C 1
ATOM 914 O O . ASN A 1 109 ? 7.326 -10.169 -4.032 1.00 57.44 109 ASN A O 1
ATOM 918 N N . ILE A 1 110 ? 6.343 -11.861 -2.941 1.00 53.31 110 ILE A N 1
ATOM 919 C CA . ILE A 1 110 ? 7.471 -12.119 -2.056 1.00 53.31 110 ILE A CA 1
ATOM 920 C C . ILE A 1 110 ? 8.383 -13.038 -2.862 1.00 53.31 110 ILE A C 1
ATOM 922 O O . ILE A 1 110 ? 8.191 -14.250 -2.876 1.00 53.31 110 ILE A O 1
ATOM 926 N N . GLU A 1 111 ? 9.347 -12.462 -3.574 1.00 60.75 111 GLU A N 1
ATOM 927 C CA . GLU A 1 111 ? 10.484 -13.207 -4.121 1.00 60.75 111 GLU A CA 1
ATOM 928 C C . GLU A 1 111 ? 11.415 -13.575 -2.956 1.00 60.75 111 GLU A C 1
ATOM 930 O O . GLU A 1 111 ? 12.518 -13.063 -2.807 1.00 60.75 111 GLU A O 1
ATOM 935 N N . GLY A 1 112 ? 10.907 -14.393 -2.036 1.00 54.41 112 GLY A N 1
ATOM 936 C CA . GLY A 1 112 ? 11.711 -15.011 -0.999 1.00 54.41 112 GLY A CA 1
ATOM 937 C C . GLY A 1 112 ? 12.381 -16.223 -1.616 1.00 54.41 112 GLY A C 1
ATOM 938 O O . GLY A 1 112 ? 11.698 -17.180 -1.980 1.00 54.41 112 GLY A O 1
ATOM 939 N N . GLU A 1 113 ? 13.702 -16.184 -1.755 1.00 60.50 113 GLU A N 1
ATOM 940 C CA . GLU A 1 113 ? 14.477 -17.383 -2.043 1.00 60.50 113 GLU A CA 1
ATOM 941 C C . GLU A 1 113 ? 14.218 -18.386 -0.911 1.00 60.50 113 GLU A C 1
ATOM 943 O O . GLU A 1 113 ? 14.532 -18.139 0.255 1.00 60.50 113 GLU A O 1
ATOM 948 N N . ILE A 1 114 ? 13.547 -19.493 -1.231 1.00 60.25 114 ILE A N 1
ATOM 949 C CA . ILE A 1 114 ? 13.342 -20.576 -0.274 1.00 60.25 114 ILE A CA 1
ATOM 950 C C . ILE A 1 114 ? 14.665 -21.339 -0.209 1.00 60.25 114 ILE A C 1
ATOM 952 O O . ILE A 1 114 ? 14.932 -22.203 -1.044 1.00 60.25 114 ILE A O 1
ATOM 956 N N . SER A 1 115 ? 15.505 -21.009 0.768 1.00 67.31 115 SER A N 1
ATOM 957 C CA . SER A 1 115 ? 16.695 -21.801 1.073 1.00 67.31 115 SER A CA 1
ATOM 958 C C . SER A 1 115 ? 16.264 -23.108 1.730 1.00 67.31 115 SER A C 1
ATOM 960 O O . SER A 1 115 ? 15.896 -23.135 2.904 1.00 67.31 115 SER A O 1
ATOM 962 N N . TYR A 1 116 ? 16.316 -24.208 0.984 1.00 70.88 116 TYR A N 1
ATOM 963 C CA . TYR A 1 116 ? 16.300 -25.532 1.591 1.00 70.88 116 TYR A CA 1
ATOM 964 C C . TYR A 1 116 ? 17.674 -25.767 2.212 1.00 70.88 116 TYR A C 1
ATOM 966 O O . TYR A 1 116 ? 18.674 -25.877 1.502 1.00 70.88 116 TYR A O 1
ATOM 974 N N . HIS A 1 117 ? 17.733 -25.846 3.538 1.00 62.66 117 HIS A N 1
ATOM 975 C CA . HIS A 1 117 ? 18.858 -26.509 4.177 1.00 62.66 117 HIS A CA 1
ATOM 976 C C . HIS A 1 117 ? 18.733 -27.995 3.834 1.00 62.66 117 HIS A C 1
ATOM 978 O O . HIS A 1 117 ? 17.798 -28.666 4.269 1.00 62.66 117 HIS A O 1
ATOM 984 N N . ASN A 1 118 ? 19.624 -28.501 2.980 1.00 65.69 118 ASN A N 1
ATOM 985 C CA . ASN A 1 118 ? 19.813 -29.939 2.890 1.00 65.69 118 ASN A CA 1
ATOM 986 C C . ASN A 1 118 ? 20.510 -30.343 4.185 1.00 65.69 118 ASN A C 1
ATOM 988 O O . ASN A 1 118 ? 21.729 -30.244 4.281 1.00 65.69 118 ASN A O 1
ATOM 992 N N . ASP A 1 119 ? 19.749 -30.853 5.149 1.00 65.88 119 ASP A N 1
ATOM 993 C CA . ASP A 1 119 ? 20.297 -31.597 6.290 1.00 65.88 119 ASP A CA 1
ATOM 994 C C . ASP A 1 119 ? 20.829 -32.974 5.848 1.00 65.88 119 ASP A C 1
ATOM 996 O O . ASP A 1 119 ? 20.888 -33.923 6.628 1.00 65.88 119 ASP A O 1
ATOM 1000 N N . VAL A 1 120 ? 21.235 -33.106 4.581 1.00 61.25 120 VAL A N 1
ATOM 1001 C CA . VAL A 1 120 ? 22.202 -34.124 4.207 1.00 61.25 120 VAL A CA 1
ATOM 1002 C C . VAL A 1 120 ? 23.523 -33.632 4.779 1.00 61.25 120 VAL A C 1
ATOM 1004 O O . VAL A 1 120 ? 24.326 -33.010 4.083 1.00 61.25 120 VAL A O 1
ATOM 1007 N N . ASP A 1 121 ? 23.707 -33.885 6.077 1.00 60.06 121 ASP A N 1
ATOM 1008 C CA . ASP A 1 121 ? 25.032 -34.074 6.646 1.00 60.06 121 ASP A CA 1
ATOM 1009 C C . ASP A 1 121 ? 25.772 -34.946 5.638 1.00 60.06 121 ASP A C 1
ATOM 1011 O O . ASP A 1 121 ? 25.292 -36.033 5.296 1.00 60.06 121 ASP A O 1
ATOM 1015 N N . GLY A 1 122 ? 26.777 -34.358 4.986 1.00 53.31 122 GLY A N 1
ATOM 1016 C CA . GLY A 1 122 ? 27.328 -34.902 3.757 1.00 53.31 122 GLY A CA 1
ATOM 1017 C C . GLY A 1 122 ? 27.620 -36.373 3.984 1.00 53.31 122 GLY A C 1
ATOM 1018 O O . GLY A 1 122 ? 28.354 -36.701 4.912 1.00 53.31 122 GLY A O 1
ATOM 1019 N N . TRP A 1 123 ? 27.023 -37.260 3.182 1.00 55.56 123 TRP A N 1
ATOM 1020 C CA . TRP A 1 123 ? 27.449 -38.651 3.172 1.00 55.56 123 TRP A CA 1
ATOM 1021 C C . TRP A 1 123 ? 28.918 -38.611 2.794 1.00 55.56 123 TRP A C 1
ATOM 1023 O O . TRP A 1 123 ? 29.275 -38.370 1.640 1.00 55.56 123 TRP A O 1
ATOM 1033 N N . VAL A 1 124 ? 29.767 -38.721 3.809 1.00 59.28 124 VAL A N 1
ATOM 1034 C CA . VAL A 1 124 ? 31.203 -38.797 3.672 1.00 59.28 124 VAL A CA 1
ATOM 1035 C C . VAL A 1 124 ? 31.449 -40.090 2.913 1.00 59.28 124 VAL A C 1
ATOM 1037 O O . VAL A 1 124 ? 31.563 -41.157 3.501 1.00 59.28 124 VAL A O 1
ATOM 1040 N N . THR A 1 125 ? 31.510 -40.015 1.587 1.00 60.69 125 THR A N 1
ATOM 1041 C CA . THR A 1 125 ? 31.987 -41.118 0.756 1.00 60.69 125 THR A CA 1
ATOM 1042 C C . THR A 1 125 ? 33.508 -41.111 0.820 1.00 60.69 125 THR A C 1
ATOM 1044 O O . THR A 1 125 ? 34.191 -40.848 -0.169 1.00 60.69 125 THR A O 1
ATOM 1047 N N . ASN A 1 126 ? 34.049 -41.337 2.015 1.00 56.16 126 ASN A N 1
ATOM 1048 C CA . ASN A 1 126 ? 35.442 -41.703 2.182 1.00 56.16 126 ASN A CA 1
ATOM 1049 C C . ASN A 1 126 ? 35.484 -43.212 2.381 1.00 56.16 126 ASN A C 1
ATOM 1051 O O . ASN A 1 126 ? 35.469 -43.688 3.506 1.00 56.16 126 ASN A O 1
ATOM 1055 N N . GLY A 1 127 ? 35.536 -43.936 1.267 1.00 57.94 127 GLY A N 1
ATOM 1056 C CA . GLY A 1 127 ? 36.328 -45.159 1.145 1.00 57.94 127 GLY A CA 1
ATOM 1057 C C . GLY A 1 127 ? 35.941 -46.408 1.931 1.00 57.94 127 GLY A C 1
ATOM 1058 O O . GLY A 1 127 ? 36.459 -47.444 1.554 1.00 57.94 127 GLY A O 1
ATOM 1059 N N . ASP A 1 128 ? 35.043 -46.367 2.911 1.00 60.53 128 ASP A N 1
ATOM 1060 C CA . ASP A 1 128 ? 34.562 -47.548 3.629 1.00 60.53 128 ASP A CA 1
ATOM 1061 C C . ASP A 1 128 ? 33.052 -47.401 3.867 1.00 60.53 128 ASP A C 1
ATOM 1063 O O . ASP A 1 128 ? 32.617 -46.753 4.820 1.00 60.53 128 ASP A O 1
ATOM 1067 N N . ASP A 1 129 ? 32.236 -48.006 2.998 1.00 60.91 129 ASP A N 1
ATOM 1068 C CA . ASP A 1 129 ? 30.788 -48.166 3.200 1.00 60.91 129 ASP A CA 1
ATOM 1069 C C . ASP A 1 129 ? 30.528 -49.170 4.339 1.00 60.91 129 ASP A C 1
ATOM 1071 O O . ASP A 1 129 ? 30.069 -50.296 4.144 1.00 60.91 129 ASP A O 1
ATOM 1075 N N . GLY A 1 130 ? 30.857 -48.759 5.558 1.00 57.78 130 GLY A N 1
ATOM 1076 C CA . GLY A 1 130 ? 30.577 -49.470 6.790 1.00 57.78 130 GLY A CA 1
ATOM 1077 C C . GLY A 1 130 ? 29.732 -48.592 7.694 1.00 57.78 130 GLY A C 1
ATOM 1078 O O . GLY A 1 130 ? 30.262 -47.924 8.578 1.00 57.78 130 GLY A O 1
ATOM 1079 N N . ILE A 1 131 ? 28.407 -48.629 7.529 1.00 57.84 131 ILE A N 1
ATOM 1080 C CA . ILE A 1 131 ? 27.523 -48.362 8.669 1.00 57.84 131 ILE A CA 1
ATOM 1081 C C . ILE A 1 131 ? 27.809 -49.488 9.665 1.00 57.84 131 ILE A C 1
ATOM 1083 O O . ILE A 1 131 ? 27.250 -50.580 9.574 1.00 57.84 131 ILE A O 1
ATOM 1087 N N . LEU A 1 132 ? 28.760 -49.253 10.565 1.00 56.31 132 LEU A N 1
ATOM 1088 C CA . LEU A 1 132 ? 29.039 -50.154 11.668 1.00 56.31 132 LEU A CA 1
ATOM 1089 C C . LEU A 1 132 ? 27.833 -50.098 12.605 1.00 56.31 132 LEU A C 1
ATOM 1091 O O . LEU A 1 132 ? 27.459 -49.026 13.090 1.00 56.31 132 LEU A O 1
ATOM 1095 N N . SER A 1 133 ? 27.206 -51.248 12.848 1.00 57.25 133 SER A N 1
ATOM 1096 C CA . SER A 1 133 ? 26.266 -51.379 13.959 1.00 57.25 133 SER A CA 1
ATOM 1097 C C . SER A 1 133 ? 26.956 -50.902 15.245 1.00 57.25 133 SER A C 1
ATOM 1099 O O . SER A 1 133 ? 28.145 -51.181 15.414 1.00 57.25 133 SER A O 1
ATOM 1101 N N . PRO A 1 134 ? 26.251 -50.208 16.158 1.00 65.50 134 PRO A N 1
ATOM 1102 C CA . PRO A 1 134 ? 26.791 -49.853 17.465 1.00 65.50 134 PRO A CA 1
ATOM 1103 C C . PRO A 1 134 ? 27.464 -51.057 18.133 1.00 65.50 134 PRO A C 1
ATOM 1105 O O . PRO A 1 134 ? 26.902 -52.159 18.121 1.00 65.50 134 PRO A O 1
ATOM 1108 N N . ASP A 1 135 ? 28.644 -50.844 18.719 1.00 59.44 135 ASP A N 1
ATOM 1109 C CA . ASP A 1 135 ? 29.374 -51.891 19.436 1.00 59.44 135 ASP A CA 1
ATOM 1110 C C . ASP A 1 135 ? 28.444 -52.584 20.443 1.00 59.44 135 ASP A C 1
ATOM 1112 O O . ASP A 1 135 ? 27.907 -51.963 21.362 1.00 59.44 135 ASP A O 1
ATOM 1116 N N . GLY A 1 136 ? 28.231 -53.887 20.243 1.00 59.25 136 GLY A N 1
ATOM 1117 C CA . GLY A 1 136 ? 27.431 -54.725 21.137 1.00 59.25 136 GLY A CA 1
ATOM 1118 C C . GLY A 1 136 ? 26.039 -55.134 20.643 1.00 59.25 136 GLY A C 1
ATOM 1119 O O . GLY A 1 136 ? 25.374 -55.876 21.364 1.00 59.25 136 GLY A O 1
ATOM 1120 N N . ILE A 1 137 ? 25.598 -54.751 19.435 1.00 56.56 137 ILE A N 1
ATOM 1121 C CA . ILE A 1 137 ? 24.392 -55.340 18.816 1.00 56.56 137 ILE A CA 1
ATOM 1122 C C . ILE A 1 137 ? 24.732 -56.105 17.524 1.00 56.56 137 ILE A C 1
ATOM 1124 O O . ILE A 1 137 ? 24.900 -55.523 16.458 1.00 56.56 137 ILE A O 1
ATOM 1128 N N . GLY A 1 138 ? 24.842 -57.438 17.628 1.00 58.47 138 GLY A N 1
ATOM 1129 C CA . GLY A 1 138 ? 25.026 -58.344 16.477 1.00 58.47 138 GLY A CA 1
ATOM 1130 C C . GLY A 1 138 ? 26.347 -59.124 16.400 1.00 58.47 138 GLY A C 1
ATOM 1131 O O . GLY A 1 138 ? 26.677 -59.629 15.335 1.00 58.47 138 GLY A O 1
ATOM 1132 N N . GLN A 1 139 ? 27.102 -59.257 17.496 1.00 61.41 139 GLN A N 1
ATOM 1133 C CA . GLN A 1 139 ? 28.318 -60.095 17.552 1.00 61.41 139 GLN A CA 1
ATOM 1134 C C . GLN A 1 139 ? 28.044 -61.581 17.877 1.00 61.41 139 GLN A C 1
ATOM 1136 O O . GLN A 1 139 ? 28.945 -62.278 18.336 1.00 61.41 139 GLN A O 1
ATOM 1141 N N . ASP A 1 140 ? 26.829 -62.087 17.641 1.00 58.97 140 ASP A N 1
ATOM 1142 C CA . ASP A 1 140 ? 26.525 -63.514 17.803 1.00 58.97 140 ASP A CA 1
ATOM 1143 C C . ASP A 1 140 ? 25.879 -64.092 16.532 1.00 58.97 140 ASP A C 1
ATOM 1145 O O . ASP A 1 140 ? 24.866 -63.603 16.034 1.00 58.97 140 ASP A O 1
ATOM 1149 N N . SER A 1 141 ? 26.523 -65.139 16.016 1.00 55.56 141 SER A N 1
ATOM 1150 C CA . SER A 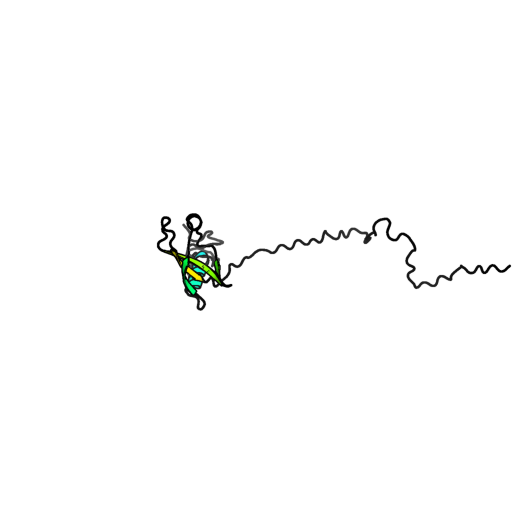1 141 ? 26.307 -65.877 14.764 1.00 55.56 141 SER A CA 1
ATOM 1151 C C . SER A 1 141 ? 26.394 -65.075 13.451 1.00 55.56 141 SER A C 1
ATOM 1153 O O . SER A 1 141 ? 25.542 -64.261 13.102 1.00 55.56 141 SER A O 1
ATOM 1155 N N . GLY A 1 142 ? 27.437 -65.363 12.665 1.00 58.72 142 GLY A N 1
ATOM 1156 C CA . GLY A 1 142 ? 27.543 -64.899 11.284 1.00 58.72 142 GLY A CA 1
ATOM 1157 C C . GLY A 1 142 ? 26.357 -65.391 10.452 1.00 58.72 142 GLY A C 1
ATOM 1158 O O . GLY A 1 142 ? 26.004 -66.570 10.487 1.00 58.72 142 GLY A O 1
ATOM 1159 N N . VAL A 1 143 ? 25.738 -64.481 9.702 1.00 61.84 143 VAL A N 1
ATOM 1160 C CA . VAL A 1 143 ? 24.652 -64.802 8.772 1.00 61.84 143 VAL A CA 1
ATOM 1161 C C . VAL A 1 143 ? 25.201 -65.740 7.693 1.00 61.84 143 VAL A C 1
ATOM 1163 O O . VAL A 1 143 ? 25.988 -65.319 6.846 1.00 61.84 143 VAL A O 1
ATOM 1166 N N . ILE A 1 144 ? 24.799 -67.014 7.721 1.00 59.72 144 ILE A N 1
ATOM 1167 C CA . ILE A 1 144 ? 25.117 -67.975 6.659 1.00 59.72 144 ILE A CA 1
ATOM 1168 C C . ILE A 1 144 ? 24.270 -67.599 5.441 1.00 59.72 144 ILE A C 1
ATOM 1170 O O . ILE A 1 144 ? 23.083 -67.916 5.363 1.00 59.72 144 ILE A O 1
ATOM 1174 N N . TRP A 1 145 ? 24.876 -66.888 4.493 1.00 60.00 145 TRP A N 1
ATOM 1175 C CA . TRP A 1 145 ? 24.296 -66.682 3.172 1.00 60.00 145 TRP A CA 1
ATOM 1176 C C . TRP A 1 145 ? 24.301 -68.022 2.440 1.00 60.00 145 TRP A C 1
ATOM 1178 O O . TRP A 1 145 ? 25.353 -68.578 2.132 1.00 60.00 145 TRP A O 1
ATOM 1188 N N . GLY A 1 146 ? 23.108 -68.576 2.227 1.00 52.12 146 GLY A N 1
ATOM 1189 C CA . GLY A 1 146 ? 22.933 -69.842 1.532 1.00 52.12 146 GLY A CA 1
ATOM 1190 C C . GLY A 1 146 ? 23.543 -69.810 0.131 1.00 52.12 146 GLY A C 1
ATOM 1191 O O . GLY A 1 146 ? 23.269 -68.896 -0.646 1.00 52.12 146 GLY A O 1
ATOM 1192 N N . GLY A 1 147 ? 24.322 -70.847 -0.190 1.00 55.38 147 GLY A N 1
ATOM 1193 C CA . GLY A 1 147 ? 24.719 -71.157 -1.562 1.00 55.38 147 GLY A CA 1
ATOM 1194 C C . GLY A 1 147 ? 26.219 -71.239 -1.847 1.00 55.38 147 GLY A C 1
ATOM 1195 O O . GLY A 1 147 ? 26.631 -70.744 -2.886 1.00 55.38 147 GLY A O 1
ATOM 1196 N N . ILE A 1 148 ? 27.015 -71.904 -1.005 1.00 54.41 148 ILE A N 1
ATOM 1197 C CA . ILE A 1 148 ? 28.148 -72.719 -1.475 1.00 54.41 148 ILE A CA 1
ATOM 1198 C C . ILE A 1 148 ? 28.133 -74.043 -0.707 1.00 54.41 148 ILE A C 1
ATOM 1200 O O . ILE A 1 148 ? 27.929 -74.074 0.504 1.00 54.41 148 ILE A O 1
ATOM 1204 N N . ASP A 1 149 ? 28.236 -75.138 -1.449 1.00 61.44 149 ASP A N 1
ATOM 1205 C CA . ASP A 1 149 ? 28.089 -76.512 -0.977 1.00 61.44 149 ASP A CA 1
ATOM 1206 C C . ASP A 1 149 ? 29.386 -76.946 -0.270 1.00 61.44 149 ASP A C 1
ATOM 1208 O O . ASP A 1 149 ? 30.237 -77.623 -0.844 1.00 61.44 149 ASP A O 1
ATOM 1212 N N . GLU A 1 150 ? 29.596 -76.488 0.967 1.00 59.25 150 GLU A N 1
ATOM 1213 C CA . GLU A 1 150 ? 30.631 -77.046 1.836 1.00 59.25 150 GLU A CA 1
ATOM 1214 C C . GLU A 1 150 ? 30.037 -78.236 2.592 1.00 59.25 150 GLU A C 1
ATOM 1216 O O . GLU A 1 150 ? 29.150 -78.108 3.436 1.00 59.25 150 GLU A O 1
ATOM 1221 N N . THR A 1 151 ? 30.504 -79.430 2.227 1.00 58.41 151 THR A N 1
ATOM 1222 C CA . THR A 1 151 ? 30.100 -80.703 2.827 1.00 58.41 151 THR A CA 1
ATOM 1223 C C . THR A 1 151 ? 30.231 -80.627 4.352 1.00 58.41 151 THR A C 1
ATOM 1225 O O . THR A 1 151 ? 31.334 -80.504 4.876 1.00 58.41 151 THR A O 1
ATOM 1228 N N . LEU A 1 152 ? 29.103 -80.711 5.063 1.00 58.53 152 LEU A N 1
ATOM 1229 C CA . LEU A 1 152 ? 29.028 -80.717 6.528 1.00 58.53 152 LEU A CA 1
ATOM 1230 C C . LEU A 1 152 ? 29.941 -81.813 7.109 1.00 58.53 152 LEU A C 1
ATOM 1232 O O . LEU A 1 152 ? 29.629 -82.999 7.010 1.00 58.53 152 LEU A O 1
ATOM 1236 N N . THR A 1 153 ? 31.047 -81.443 7.758 1.00 59.66 153 THR A N 1
ATOM 1237 C CA . THR A 1 153 ? 31.984 -82.404 8.375 1.00 59.66 153 THR A CA 1
ATOM 1238 C C . THR A 1 153 ? 31.584 -82.853 9.780 1.00 59.66 153 THR A C 1
ATOM 1240 O O . THR A 1 153 ? 32.398 -83.434 10.487 1.00 59.66 153 THR A O 1
ATOM 1243 N N . ASN A 1 154 ? 30.335 -82.655 10.203 1.00 58.88 154 ASN A N 1
ATOM 1244 C CA . ASN A 1 154 ? 29.888 -83.096 11.530 1.00 58.88 154 ASN A CA 1
ATOM 1245 C C . ASN A 1 154 ? 29.263 -84.496 11.484 1.00 58.88 154 ASN A C 1
ATOM 1247 O O . ASN A 1 154 ? 28.229 -84.748 12.098 1.00 58.88 154 ASN A O 1
ATOM 1251 N N . ASN A 1 155 ? 29.902 -85.409 10.750 1.00 55.78 155 ASN A N 1
ATOM 1252 C CA . ASN A 1 155 ? 29.576 -86.829 10.779 1.00 55.78 155 ASN A CA 1
ATOM 1253 C C . ASN A 1 155 ? 30.594 -87.587 11.639 1.00 55.78 155 ASN A C 1
ATOM 1255 O O . ASN A 1 155 ? 31.355 -88.407 11.136 1.00 55.78 155 ASN A O 1
ATOM 1259 N N . GLU A 1 156 ? 30.586 -87.326 12.944 1.00 55.72 156 GLU A N 1
ATOM 1260 C CA . GLU A 1 156 ? 31.046 -88.310 13.925 1.00 55.72 156 GLU A CA 1
ATOM 1261 C C . GLU A 1 156 ? 29.819 -88.868 14.651 1.00 55.72 156 GLU A C 1
ATOM 1263 O O . GLU A 1 156 ? 29.470 -88.485 15.766 1.00 55.72 156 GLU A O 1
ATOM 1268 N N . LEU A 1 157 ? 29.131 -89.797 13.980 1.00 59.44 157 LEU A N 1
ATOM 1269 C CA . LEU A 1 157 ? 28.316 -90.801 14.656 1.00 59.44 157 LEU A CA 1
ATOM 1270 C C . LEU A 1 157 ? 29.274 -91.696 15.453 1.00 59.44 157 LEU A C 1
ATOM 1272 O O . LEU A 1 157 ? 29.804 -92.664 14.914 1.00 59.44 157 LEU A O 1
ATOM 1276 N N . ILE A 1 158 ? 29.528 -91.381 16.723 1.00 56.66 158 ILE A N 1
ATOM 1277 C CA . ILE A 1 158 ? 30.212 -92.321 17.616 1.00 56.66 158 ILE A CA 1
ATOM 1278 C C . ILE A 1 158 ? 29.173 -93.330 18.106 1.00 56.66 158 ILE A C 1
ATOM 1280 O O . ILE A 1 158 ? 28.282 -93.010 18.890 1.00 56.66 158 ILE A O 1
ATOM 1284 N N . HIS A 1 159 ? 29.285 -94.552 17.593 1.00 53.50 159 HIS A N 1
ATOM 1285 C CA . HIS A 1 159 ? 28.587 -95.735 18.074 1.00 53.50 159 HIS A CA 1
ATOM 1286 C C . HIS A 1 159 ? 29.553 -96.580 18.915 1.00 53.50 159 HIS A C 1
ATOM 1288 O O . HIS A 1 159 ? 30.661 -96.886 18.472 1.00 53.50 159 HIS A O 1
ATOM 1294 N N . GLY A 1 160 ? 29.110 -96.962 20.114 1.00 45.50 160 GLY A N 1
ATOM 1295 C CA . GLY A 1 160 ? 29.845 -97.760 21.098 1.00 45.50 160 GLY A CA 1
ATOM 1296 C C . GLY A 1 160 ? 29.284 -97.547 22.491 1.00 45.50 160 GLY A C 1
ATOM 1297 O O . GLY A 1 160 ? 29.704 -96.558 23.122 1.00 45.50 160 GLY A O 1
#